Protein AF-A0A966UNW1-F1 (afdb_monomer_lite)

Sequence (67 aa):
MNGINKTSTPCVSVCEYDATQIEAVPDHIEKVCVGCGRSSSEITEWSTATKDRKREIVKAAKIRRKR

pLDDT: mean 81.83, std 14.3, range [35.81, 92.75]

Structure (mmCIF, N/CA/C/O backbone):
data_AF-A0A966UNW1-F1
#
_entry.id   AF-A0A966UNW1-F1
#
loop_
_atom_site.group_PDB
_atom_site.id
_atom_site.type_symbol
_atom_site.label_atom_id
_atom_site.label_alt_id
_atom_site.label_comp_id
_atom_site.label_asym_id
_atom_site.label_entity_id
_atom_site.label_seq_id
_atom_site.pdbx_PDB_ins_code
_atom_site.Cartn_x
_atom_site.Cartn_y
_atom_site.Cartn_z
_atom_site.occupancy
_atom_site.B_iso_or_equiv
_atom_site.auth_seq_id
_atom_site.auth_comp_id
_atom_site.auth_asym_id
_atom_site.auth_atom_id
_atom_site.pdbx_PDB_model_num
ATOM 1 N N . MET A 1 1 ? -23.894 -1.396 18.361 1.00 40.00 1 MET A N 1
ATOM 2 C CA . MET A 1 1 ? -22.502 -1.190 17.895 1.00 40.00 1 MET A CA 1
ATOM 3 C C . MET A 1 1 ? -22.571 -0.529 16.525 1.00 40.00 1 MET A C 1
ATOM 5 O O . MET A 1 1 ? -23.072 -1.142 15.593 1.00 40.00 1 MET A O 1
ATOM 9 N N . ASN A 1 2 ? -22.217 0.758 16.447 1.00 35.81 2 ASN A N 1
ATOM 10 C CA . ASN A 1 2 ? -22.490 1.626 15.295 1.00 35.81 2 ASN A CA 1
ATOM 11 C C . ASN A 1 2 ? -21.668 1.239 14.057 1.00 35.81 2 ASN A C 1
ATOM 13 O O . ASN A 1 2 ? -20.445 1.127 14.119 1.00 35.81 2 ASN A O 1
ATOM 17 N N . GLY A 1 3 ? -22.370 1.053 12.935 1.00 40.50 3 GLY A N 1
ATOM 18 C CA . GLY A 1 3 ? -21.831 0.659 11.637 1.00 40.50 3 GLY A CA 1
ATOM 19 C C . GLY A 1 3 ? -20.891 1.710 11.060 1.00 40.50 3 GLY A C 1
ATOM 20 O O . GLY A 1 3 ? -21.307 2.702 10.464 1.00 40.50 3 GLY A O 1
ATOM 21 N N . ILE A 1 4 ? -19.594 1.473 11.223 1.00 47.66 4 ILE A N 1
ATOM 22 C CA . ILE A 1 4 ? -18.544 2.200 10.522 1.00 47.66 4 ILE A CA 1
ATOM 23 C C . ILE A 1 4 ? -18.678 1.852 9.037 1.00 47.66 4 ILE A C 1
ATOM 25 O O . ILE A 1 4 ? -18.476 0.703 8.652 1.00 47.66 4 ILE A O 1
ATOM 29 N N . ASN A 1 5 ? -19.018 2.855 8.219 1.00 47.25 5 ASN A N 1
ATOM 30 C CA . ASN A 1 5 ? -18.838 2.869 6.765 1.00 47.25 5 ASN A CA 1
ATOM 31 C C . ASN A 1 5 ? -17.547 2.111 6.400 1.00 47.25 5 ASN A C 1
ATOM 33 O O . ASN A 1 5 ? -16.450 2.620 6.646 1.00 47.25 5 ASN A O 1
ATOM 37 N N . LYS A 1 6 ? -17.679 0.877 5.890 1.00 50.12 6 LYS A N 1
ATOM 38 C CA . LYS A 1 6 ? -16.551 0.008 5.534 1.00 50.12 6 LYS A CA 1
ATOM 39 C C . LYS A 1 6 ? -15.828 0.622 4.339 1.00 50.12 6 LYS A C 1
ATOM 41 O O . LYS A 1 6 ? -16.133 0.316 3.191 1.00 50.12 6 LYS A O 1
ATOM 46 N N . THR A 1 7 ? -14.845 1.479 4.591 1.00 56.28 7 THR A N 1
ATOM 47 C CA . THR A 1 7 ? -13.785 1.708 3.610 1.00 56.28 7 THR A CA 1
ATOM 48 C C . THR A 1 7 ? -12.990 0.406 3.554 1.00 56.28 7 THR A C 1
ATOM 50 O O . THR A 1 7 ? -12.139 0.165 4.410 1.00 56.28 7 THR A O 1
ATOM 53 N N . SER A 1 8 ? -13.349 -0.486 2.627 1.00 71.25 8 SER A N 1
ATOM 54 C CA . SER A 1 8 ? -12.668 -1.771 2.459 1.00 71.25 8 SER A CA 1
ATOM 55 C C . SER A 1 8 ? -11.173 -1.532 2.293 1.00 71.25 8 SER A C 1
ATOM 57 O O . SER A 1 8 ? -10.755 -0.645 1.541 1.00 71.25 8 SER A O 1
ATOM 59 N N . THR A 1 9 ? -10.366 -2.293 3.029 1.00 70.81 9 THR A N 1
ATOM 60 C CA . THR A 1 9 ? -8.917 -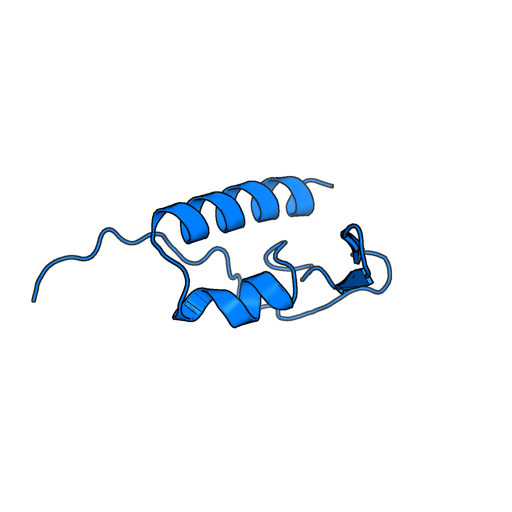2.219 2.883 1.00 70.81 9 THR A CA 1
ATOM 61 C C . THR A 1 9 ? -8.576 -2.648 1.450 1.00 70.81 9 THR A C 1
ATOM 63 O O . THR A 1 9 ? -9.113 -3.641 0.964 1.00 70.81 9 THR A O 1
ATOM 66 N N . PRO A 1 10 ? -7.707 -1.923 0.728 1.00 80.31 10 PRO A N 1
ATOM 67 C CA . PRO A 1 10 ? -7.303 -2.312 -0.626 1.00 80.31 10 PRO A CA 1
ATOM 68 C C . PRO A 1 10 ? -6.295 -3.480 -0.610 1.00 80.31 10 PRO A C 1
ATOM 70 O O . PRO A 1 10 ? -5.703 -3.801 -1.635 1.00 80.31 10 PRO A O 1
ATOM 73 N N . CYS A 1 11 ? -6.043 -4.069 0.563 1.00 86.44 11 CYS A N 1
ATOM 74 C CA . CYS A 1 11 ? -5.078 -5.139 0.745 1.00 86.44 11 CYS A CA 1
ATOM 75 C C . CYS A 1 11 ? -5.616 -6.440 0.143 1.00 86.44 11 CYS A C 1
ATOM 77 O O . CYS A 1 11 ? -6.753 -6.819 0.411 1.00 86.44 11 CYS A O 1
ATOM 79 N N . VAL A 1 12 ? -4.775 -7.130 -0.624 1.00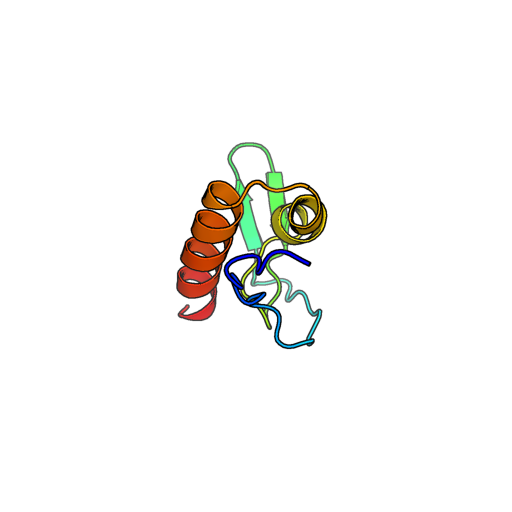 85.19 12 VAL A N 1
ATOM 80 C CA . VAL A 1 12 ? -5.069 -8.447 -1.216 1.00 85.19 12 VAL A CA 1
ATOM 81 C C . VAL A 1 12 ? -4.285 -9.577 -0.536 1.00 85.19 12 VAL A C 1
ATOM 83 O O . VAL A 1 12 ? -4.171 -10.665 -1.083 1.00 85.19 12 VAL A O 1
ATOM 86 N N . SER A 1 13 ? -3.722 -9.310 0.647 1.00 84.00 13 SER A N 1
ATOM 87 C CA . SER A 1 13 ? -2.924 -10.255 1.447 1.00 84.00 13 SER A CA 1
ATOM 88 C C . SER A 1 13 ? -1.660 -10.796 0.763 1.00 84.00 13 SER A C 1
ATOM 90 O O . SER A 1 13 ? -1.131 -11.824 1.171 1.00 84.00 13 SER A O 1
ATOM 92 N N . VAL A 1 14 ? -1.138 -10.074 -0.232 1.00 78.38 14 VAL A N 1
ATOM 93 C CA . VAL A 1 14 ? 0.166 -10.327 -0.862 1.00 78.38 14 VAL A CA 1
ATOM 94 C C . VAL A 1 14 ? 1.080 -9.164 -0.487 1.00 78.38 14 VAL A C 1
ATOM 96 O O . VAL A 1 14 ? 1.027 -8.100 -1.105 1.00 78.38 14 VAL A O 1
ATOM 99 N N . CYS A 1 15 ? 1.837 -9.323 0.600 1.00 81.81 15 CYS A N 1
ATOM 100 C CA . CYS A 1 15 ? 2.781 -8.309 1.067 1.00 81.81 15 CYS A CA 1
ATOM 101 C C . CYS A 1 15 ? 4.144 -8.553 0.419 1.00 81.81 15 CYS A C 1
ATOM 103 O O . CYS A 1 15 ? 4.993 -9.241 0.978 1.00 81.81 15 CYS A O 1
ATOM 105 N N . GLU A 1 16 ? 4.324 -8.007 -0.779 1.00 87.38 16 GLU A N 1
ATOM 106 C CA . GLU A 1 16 ? 5.574 -8.096 -1.528 1.00 87.38 16 GLU A CA 1
ATOM 107 C C . GLU A 1 16 ? 5.951 -6.720 -2.086 1.00 87.38 16 GLU A C 1
ATOM 109 O O . GLU A 1 16 ? 5.079 -5.936 -2.476 1.00 87.38 16 GLU A O 1
ATOM 114 N N . TYR A 1 17 ? 7.249 -6.427 -2.079 1.00 86.00 17 TYR A N 1
ATOM 115 C CA . TYR A 1 17 ? 7.839 -5.213 -2.628 1.00 86.00 17 TYR A CA 1
ATOM 116 C C . TYR A 1 17 ? 8.824 -5.625 -3.714 1.00 86.00 17 TYR A C 1
ATOM 118 O O . TYR A 1 17 ? 9.808 -6.301 -3.418 1.00 86.00 17 TYR A O 1
ATOM 126 N N . ASP A 1 18 ? 8.572 -5.203 -4.945 1.00 79.88 18 ASP A N 1
ATOM 127 C CA . ASP A 1 18 ? 9.523 -5.381 -6.035 1.00 79.88 18 ASP A CA 1
ATOM 128 C C . ASP A 1 18 ? 10.484 -4.184 -6.096 1.00 79.88 18 ASP A C 1
ATOM 130 O O . ASP A 1 18 ? 10.101 -3.051 -5.794 1.00 79.88 18 ASP A O 1
ATOM 134 N N . ALA A 1 19 ? 11.739 -4.420 -6.485 1.00 76.38 19 ALA A N 1
ATOM 135 C CA . ALA A 1 19 ? 12.763 -3.373 -6.542 1.00 76.38 19 ALA A CA 1
ATOM 136 C C . ALA A 1 19 ? 12.453 -2.272 -7.578 1.00 76.38 19 ALA A C 1
ATOM 138 O O . ALA A 1 19 ? 13.000 -1.174 -7.481 1.00 76.38 19 ALA A O 1
ATOM 139 N N . THR A 1 20 ? 11.570 -2.542 -8.544 1.00 79.50 20 THR A N 1
ATOM 140 C CA . THR A 1 20 ? 11.113 -1.573 -9.552 1.00 79.50 20 THR A CA 1
ATOM 141 C C . THR A 1 20 ? 9.895 -0.765 -9.097 1.00 79.50 20 THR A C 1
ATOM 143 O O . THR A 1 20 ? 9.625 0.311 -9.632 1.00 79.50 20 THR A O 1
ATOM 146 N N . GLN A 1 21 ? 9.165 -1.247 -8.089 1.00 78.31 21 GLN A N 1
ATOM 147 C CA . GLN A 1 21 ? 7.943 -0.628 -7.575 1.00 78.31 21 GLN A CA 1
ATOM 148 C C . GLN A 1 21 ? 8.300 0.318 -6.432 1.00 78.31 21 GLN A C 1
ATOM 150 O O . GLN A 1 21 ? 8.069 0.054 -5.252 1.00 78.31 21 GLN A O 1
ATOM 155 N N . ILE A 1 22 ? 8.901 1.437 -6.819 1.00 82.44 22 ILE A N 1
ATOM 156 C CA . ILE A 1 22 ? 9.334 2.495 -5.918 1.00 82.44 22 ILE A CA 1
ATOM 157 C C . ILE A 1 22 ? 8.667 3.826 -6.269 1.00 82.44 22 ILE A C 1
ATOM 159 O O . ILE A 1 22 ? 8.446 4.148 -7.436 1.00 82.44 22 ILE A O 1
ATOM 163 N N . GLU A 1 23 ? 8.332 4.606 -5.248 1.00 81.94 23 GLU A N 1
ATOM 164 C CA . GLU A 1 23 ? 7.768 5.943 -5.384 1.00 81.94 23 GLU A CA 1
ATOM 165 C C . GLU A 1 23 ? 8.809 6.981 -4.974 1.00 81.94 23 GLU A C 1
ATOM 167 O O . GLU A 1 23 ? 9.381 6.907 -3.885 1.00 81.94 23 GLU A O 1
ATOM 172 N N . ALA A 1 24 ? 9.064 7.938 -5.868 1.00 81.75 24 ALA A N 1
ATOM 173 C CA . ALA A 1 24 ? 9.914 9.081 -5.579 1.00 81.75 24 ALA A CA 1
ATOM 174 C C . ALA A 1 24 ? 9.111 10.110 -4.778 1.00 81.75 24 ALA A C 1
ATOM 176 O O . ALA A 1 24 ? 8.233 10.787 -5.316 1.00 81.75 24 ALA A O 1
ATOM 177 N N . VAL A 1 25 ? 9.407 10.193 -3.487 1.00 77.12 25 VAL A N 1
ATOM 178 C CA . VAL A 1 25 ? 8.895 11.209 -2.564 1.00 77.12 25 VAL A CA 1
ATOM 179 C C . VAL A 1 25 ? 9.973 12.304 -2.470 1.00 77.12 25 VAL A C 1
ATOM 181 O O . VAL A 1 25 ? 11.145 11.986 -2.679 1.00 77.12 25 VAL A O 1
ATOM 184 N N . PRO A 1 26 ? 9.639 13.588 -2.216 1.00 81.25 26 PRO A N 1
ATOM 185 C CA . PRO A 1 26 ? 10.617 14.683 -2.278 1.00 81.25 26 PRO A CA 1
ATOM 186 C C . PRO A 1 26 ? 11.929 14.453 -1.510 1.00 81.25 26 PRO A C 1
ATOM 188 O O . PRO A 1 26 ? 12.971 14.917 -1.966 1.00 81.25 26 PRO A O 1
ATOM 191 N N . ASP A 1 27 ? 11.887 13.697 -0.408 1.00 82.88 27 ASP A N 1
ATOM 192 C CA . ASP A 1 27 ? 13.030 13.487 0.490 1.00 82.88 27 ASP A CA 1
ATOM 193 C C . ASP A 1 27 ? 13.602 12.055 0.472 1.00 82.88 27 ASP A C 1
ATOM 195 O O . ASP A 1 27 ? 14.714 11.825 0.952 1.00 82.88 27 ASP A O 1
ATOM 199 N N . HIS A 1 28 ? 12.876 11.071 -0.070 1.00 84.31 28 HIS A N 1
ATOM 200 C CA . HIS A 1 28 ? 13.294 9.664 -0.062 1.00 84.31 28 HIS A CA 1
ATOM 201 C C . HIS A 1 28 ? 12.529 8.806 -1.074 1.00 84.31 28 HIS A C 1
ATOM 203 O O . HIS A 1 28 ? 11.512 9.198 -1.641 1.00 84.31 28 HIS A O 1
ATOM 209 N N . ILE A 1 29 ? 13.023 7.588 -1.290 1.00 86.88 29 ILE A N 1
ATOM 210 C CA . ILE A 1 29 ? 12.342 6.577 -2.097 1.00 86.88 29 ILE A CA 1
ATOM 211 C C . ILE A 1 29 ? 11.526 5.662 -1.184 1.00 86.88 29 ILE A C 1
ATOM 213 O O . ILE A 1 29 ? 12.065 5.079 -0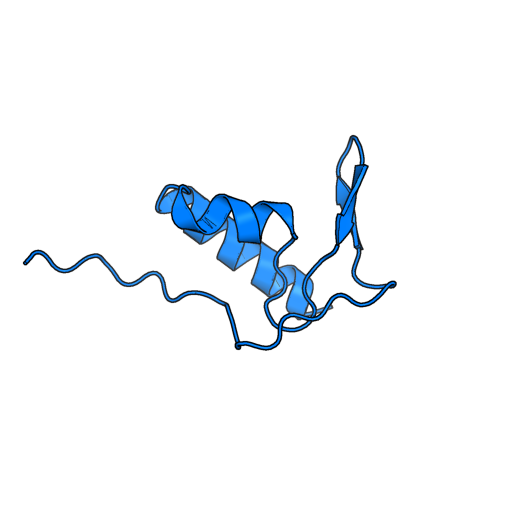.241 1.00 86.88 29 ILE A O 1
ATOM 217 N N . GLU A 1 30 ? 10.242 5.481 -1.490 1.00 89.12 30 GLU A N 1
ATOM 218 C CA . GLU A 1 30 ? 9.386 4.526 -0.786 1.00 89.12 30 GLU A CA 1
ATOM 219 C C . GLU A 1 30 ? 9.122 3.273 -1.604 1.00 89.12 30 GLU A C 1
ATOM 221 O O . GLU A 1 30 ? 8.862 3.326 -2.802 1.00 89.12 30 GLU A O 1
ATOM 226 N N . LYS A 1 31 ? 9.134 2.122 -0.931 1.00 90.12 31 LYS A N 1
ATOM 227 C CA . LYS A 1 31 ? 8.725 0.857 -1.539 1.00 90.12 31 LYS A CA 1
ATOM 228 C C . LYS A 1 31 ? 7.208 0.812 -1.647 1.00 90.12 31 LYS A C 1
ATOM 230 O O . LYS A 1 31 ? 6.509 1.059 -0.660 1.00 90.12 31 LYS A O 1
ATOM 235 N N . VAL A 1 32 ? 6.716 0.447 -2.823 1.00 90.81 32 VAL A N 1
ATOM 236 C CA . VAL A 1 32 ? 5.299 0.250 -3.116 1.00 90.81 32 VAL A CA 1
ATOM 237 C C . VAL A 1 32 ? 5.003 -1.241 -3.141 1.00 90.81 32 VAL A C 1
ATOM 239 O O . VAL A 1 32 ? 5.685 -2.031 -3.788 1.00 90.81 32 VAL A O 1
ATOM 242 N N . CYS A 1 33 ? 3.983 -1.641 -2.393 1.00 91.88 33 CYS A N 1
ATOM 243 C CA . CYS A 1 33 ? 3.535 -3.019 -2.343 1.00 91.88 33 CYS A CA 1
ATOM 244 C C . CYS A 1 33 ? 2.891 -3.408 -3.677 1.00 91.88 33 CYS A C 1
ATOM 246 O O . CYS A 1 33 ? 1.885 -2.813 -4.067 1.00 91.88 33 CYS A O 1
ATOM 248 N N . VAL A 1 34 ? 3.400 -4.452 -4.329 1.00 89.00 34 VAL A N 1
ATOM 249 C CA . VAL A 1 34 ? 2.928 -4.884 -5.657 1.00 89.00 34 VAL A CA 1
ATOM 250 C C . VAL A 1 34 ? 1.500 -5.434 -5.630 1.00 89.00 34 VAL A C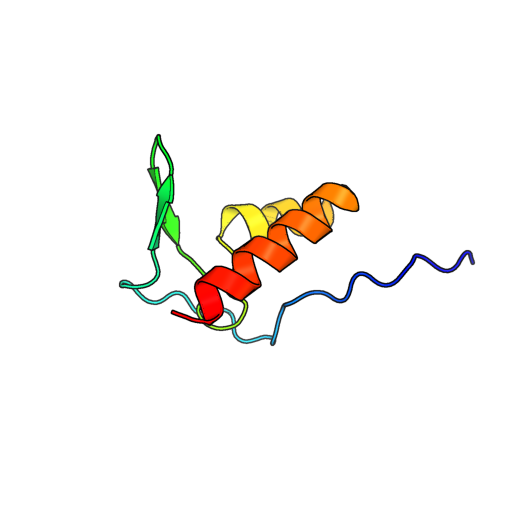 1
ATOM 252 O O . VAL A 1 34 ? 0.752 -5.308 -6.596 1.00 89.00 34 VAL A O 1
ATOM 255 N N . GLY A 1 35 ? 1.077 -6.002 -4.495 1.00 88.81 35 GLY A N 1
ATOM 256 C CA . GLY A 1 35 ? -0.270 -6.546 -4.338 1.00 88.81 35 GLY A CA 1
ATOM 257 C C . GLY A 1 35 ? -1.336 -5.458 -4.203 1.00 88.81 35 GLY A C 1
ATOM 258 O O . GLY A 1 35 ? -2.359 -5.481 -4.890 1.00 88.81 35 GLY A O 1
ATOM 259 N N . CYS A 1 36 ? -1.116 -4.503 -3.294 1.00 90.50 36 CYS A N 1
ATOM 260 C CA . CYS A 1 36 ? -2.131 -3.509 -2.932 1.00 90.50 36 CYS A CA 1
ATOM 261 C C . CYS A 1 36 ? -1.876 -2.095 -3.467 1.00 90.50 36 CYS A C 1
ATOM 263 O O . CYS A 1 36 ? -2.773 -1.263 -3.360 1.00 90.50 36 CYS A O 1
ATOM 265 N N . GLY A 1 37 ? -0.698 -1.818 -4.036 1.00 89.69 37 GLY A N 1
ATOM 266 C CA . GLY A 1 37 ? -0.302 -0.524 -4.607 1.00 89.69 37 GLY A CA 1
ATOM 267 C C . GLY A 1 37 ? 0.028 0.565 -3.582 1.00 89.69 37 GLY A C 1
ATOM 268 O O . GLY A 1 37 ? 0.181 1.730 -3.948 1.00 89.69 37 GLY A O 1
ATOM 269 N N . ARG A 1 38 ? 0.093 0.226 -2.292 1.00 92.12 38 ARG A N 1
ATOM 270 C CA . ARG A 1 38 ? 0.359 1.186 -1.210 1.00 92.12 38 ARG A CA 1
ATOM 271 C C . ARG A 1 38 ? 1.839 1.280 -0.904 1.00 92.12 38 ARG A C 1
ATOM 273 O O . ARG A 1 38 ? 2.527 0.263 -0.966 1.00 92.12 38 ARG A O 1
ATOM 280 N N . SER A 1 39 ? 2.301 2.455 -0.506 1.00 92.06 39 SER A N 1
ATOM 281 C CA . SER A 1 39 ? 3.656 2.610 0.010 1.00 92.06 39 SER A CA 1
ATOM 282 C C . SER A 1 39 ? 3.799 2.009 1.415 1.00 92.06 39 SER A C 1
ATOM 284 O O . SER A 1 39 ? 2.814 1.820 2.139 1.00 92.06 39 SER A O 1
ATOM 286 N N . SER A 1 40 ? 5.033 1.712 1.826 1.00 89.88 40 SER A N 1
ATOM 287 C CA . SER A 1 40 ? 5.330 1.223 3.181 1.00 89.88 40 SER A CA 1
ATOM 288 C C . SER A 1 40 ? 4.819 2.173 4.276 1.00 89.88 40 SER A C 1
ATOM 290 O O . SER A 1 40 ? 4.285 1.720 5.295 1.00 89.88 40 SER A O 1
ATOM 292 N N . SER A 1 41 ? 4.926 3.487 4.068 1.00 91.00 41 SER A N 1
ATOM 293 C CA . SER A 1 41 ? 4.413 4.485 5.012 1.00 91.00 41 SER A CA 1
ATOM 294 C C . SER A 1 41 ? 2.892 4.483 5.054 1.00 91.00 41 SER A C 1
ATOM 296 O O . SER A 1 41 ? 2.315 4.425 6.135 1.00 91.00 41 SER A O 1
ATOM 298 N N . GLU A 1 42 ? 2.221 4.411 3.903 1.00 91.94 42 GLU A N 1
ATOM 299 C CA . GLU A 1 42 ? 0.759 4.307 3.841 1.00 91.94 42 GLU A CA 1
ATOM 300 C C . GLU A 1 42 ? 0.228 3.030 4.512 1.00 91.94 42 GLU A C 1
ATOM 302 O O . GLU A 1 42 ? -0.879 3.033 5.058 1.00 91.94 42 GLU A O 1
ATOM 307 N N . ILE A 1 43 ? 0.965 1.918 4.434 1.00 90.75 43 ILE A N 1
ATOM 308 C CA . ILE A 1 43 ? 0.621 0.660 5.116 1.00 90.75 43 ILE A CA 1
ATOM 309 C C . ILE A 1 43 ? 0.712 0.850 6.630 1.00 90.75 43 ILE A C 1
ATOM 311 O O . ILE A 1 43 ? -0.230 0.497 7.343 1.00 90.75 43 ILE A O 1
ATOM 315 N N . THR A 1 44 ? 1.799 1.462 7.099 1.00 90.75 44 THR A N 1
ATOM 316 C CA . THR A 1 44 ? 2.047 1.727 8.524 1.00 90.75 44 THR A CA 1
ATOM 317 C C . THR A 1 44 ? 1.037 2.730 9.096 1.00 90.75 44 THR A C 1
ATOM 319 O O . THR A 1 44 ? 0.499 2.527 10.181 1.00 90.75 44 THR A O 1
ATOM 322 N N . GLU A 1 45 ? 0.701 3.770 8.331 1.00 92.19 45 GLU A N 1
ATOM 323 C CA . GLU A 1 45 ? -0.248 4.830 8.696 1.00 92.19 45 GLU A CA 1
ATOM 324 C C . GLU A 1 45 ? -1.709 4.339 8.718 1.00 92.19 45 GLU A C 1
ATOM 326 O O . GLU A 1 45 ? -2.576 4.962 9.325 1.00 92.19 45 GLU A O 1
ATOM 331 N N . TRP A 1 46 ? -2.044 3.216 8.069 1.00 90.56 46 TRP A N 1
ATOM 332 C CA . TRP A 1 46 ? -3.445 2.831 7.853 1.00 90.56 46 TRP A CA 1
ATOM 333 C C . TRP A 1 46 ? -4.275 2.702 9.133 1.00 90.56 46 TRP A C 1
ATOM 335 O O . TRP A 1 46 ? -5.465 3.026 9.132 1.00 90.56 46 TRP A O 1
ATOM 345 N N . SER A 1 47 ? -3.693 2.177 10.209 1.00 88.19 47 SER A N 1
ATOM 346 C CA . SER A 1 47 ? -4.416 1.951 11.464 1.00 88.19 47 SER A CA 1
ATOM 347 C C . SER A 1 47 ? -4.847 3.270 12.112 1.00 88.19 47 SER A C 1
ATOM 349 O O . SER A 1 47 ? -5.955 3.344 12.645 1.00 88.19 47 SER A O 1
ATOM 351 N N . THR A 1 48 ? -4.034 4.318 11.977 1.00 92.50 48 THR A N 1
ATOM 352 C CA . THR A 1 48 ? -4.230 5.641 12.586 1.00 92.50 48 THR A CA 1
ATOM 353 C C . THR A 1 48 ? -4.802 6.682 11.620 1.00 92.50 48 THR A C 1
ATOM 355 O O . THR A 1 48 ? -5.323 7.704 12.061 1.00 92.50 48 THR A O 1
ATOM 358 N N . ALA A 1 49 ? -4.787 6.414 10.311 1.00 91.75 49 ALA A N 1
ATOM 359 C CA . ALA A 1 49 ? -5.298 7.321 9.292 1.00 91.75 49 ALA A CA 1
ATOM 360 C C . ALA A 1 49 ? -6.801 7.621 9.448 1.00 91.75 49 ALA A C 1
ATOM 362 O O . ALA A 1 49 ? -7.639 6.732 9.682 1.00 91.75 49 ALA A O 1
ATOM 363 N N . THR A 1 50 ? -7.152 8.890 9.223 1.00 92.75 50 THR A N 1
ATOM 364 C CA . THR A 1 50 ? -8.539 9.369 9.165 1.00 92.75 50 THR A CA 1
ATOM 365 C C . THR A 1 50 ? -9.280 8.775 7.965 1.00 92.75 50 THR A C 1
ATOM 367 O O . THR A 1 50 ? -8.680 8.249 7.028 1.00 92.75 50 THR A O 1
ATOM 370 N N . LYS A 1 51 ? -10.617 8.844 7.953 1.00 90.19 51 LYS A N 1
ATOM 371 C CA . LYS A 1 51 ? -11.413 8.299 6.837 1.00 90.19 51 LYS A CA 1
ATOM 372 C C . LYS A 1 51 ? -11.062 8.940 5.495 1.00 90.19 51 LYS A C 1
ATOM 374 O O . LYS A 1 51 ? -10.996 8.224 4.498 1.00 90.19 51 LYS A O 1
ATOM 379 N N . ASP A 1 52 ? -10.842 10.249 5.468 1.00 91.88 52 ASP A N 1
ATOM 380 C CA . ASP A 1 52 ? -10.508 10.962 4.235 1.00 91.88 52 ASP A CA 1
ATOM 381 C C . ASP A 1 52 ? -9.112 10.598 3.749 1.00 91.88 52 ASP A C 1
ATOM 383 O O . ASP A 1 52 ? -8.950 10.205 2.594 1.00 91.88 52 ASP A O 1
ATOM 387 N N . ARG A 1 53 ? -8.149 10.516 4.668 1.00 92.69 53 ARG A N 1
ATOM 388 C CA . ARG A 1 53 ? -6.806 10.035 4.360 1.00 92.69 53 ARG A CA 1
ATOM 389 C C . ARG A 1 53 ? -6.801 8.600 3.827 1.00 92.69 53 ARG A C 1
ATOM 391 O O . ARG A 1 53 ? -6.170 8.296 2.819 1.00 92.69 53 ARG A O 1
ATOM 398 N N . LYS A 1 54 ? -7.601 7.710 4.420 1.00 92.00 54 LYS A N 1
ATOM 399 C CA . LYS A 1 54 ? -7.797 6.340 3.915 1.00 92.00 54 LYS A CA 1
ATOM 400 C C . LYS A 1 54 ? -8.335 6.318 2.483 1.00 92.00 54 LYS A C 1
ATOM 402 O O . LYS A 1 54 ? -7.932 5.463 1.696 1.00 92.00 54 LYS A O 1
ATOM 407 N N . ARG A 1 55 ? -9.238 7.238 2.125 1.00 92.12 55 ARG A N 1
ATOM 408 C CA . ARG A 1 55 ? -9.774 7.351 0.757 1.00 92.12 55 ARG A CA 1
ATOM 409 C C . ARG A 1 55 ? -8.705 7.814 -0.227 1.00 92.12 55 ARG A C 1
ATOM 411 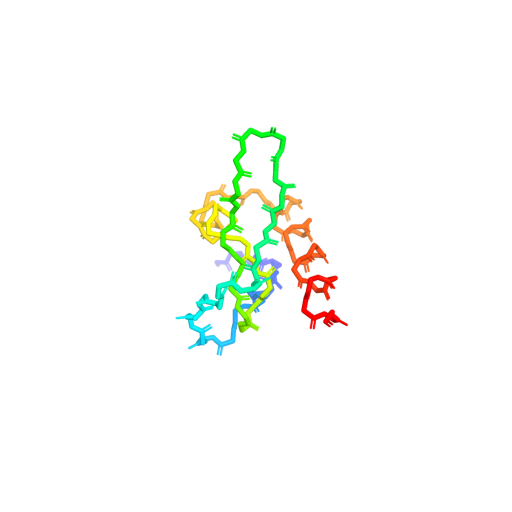O O . ARG A 1 55 ? -8.659 7.281 -1.332 1.00 92.12 55 ARG A O 1
ATOM 418 N N . GLU A 1 56 ? -7.865 8.768 0.160 1.00 92.62 56 GLU A N 1
ATOM 419 C CA . GLU A 1 56 ? -6.733 9.228 -0.653 1.00 92.62 56 GLU A CA 1
ATOM 420 C C . GLU A 1 56 ? -5.747 8.098 -0.922 1.00 92.62 56 GLU A C 1
ATOM 422 O O . GLU A 1 56 ? -5.458 7.818 -2.082 1.00 92.62 56 GLU A O 1
ATOM 427 N N . ILE A 1 57 ? -5.338 7.376 0.126 1.00 91.69 57 ILE A N 1
ATOM 428 C CA . ILE A 1 57 ? -4.432 6.230 0.006 1.00 91.69 57 ILE A CA 1
ATOM 429 C C . ILE A 1 57 ? -5.012 5.180 -0.950 1.00 91.69 57 ILE A C 1
ATOM 431 O O . ILE A 1 57 ? -4.323 4.689 -1.838 1.00 91.69 57 ILE A O 1
ATOM 435 N N . VAL A 1 58 ? -6.304 4.851 -0.830 1.00 91.38 58 VAL A N 1
ATOM 436 C CA . VAL A 1 58 ? -6.960 3.896 -1.740 1.00 91.38 58 VAL A CA 1
ATOM 437 C C . VAL A 1 58 ? -6.983 4.406 -3.185 1.00 91.38 58 VAL A C 1
ATOM 439 O O . VAL A 1 58 ? -6.828 3.610 -4.112 1.00 91.38 58 VAL A O 1
ATOM 442 N N . LYS A 1 59 ? -7.194 5.709 -3.408 1.00 90.88 59 LYS A N 1
ATOM 443 C CA . LYS A 1 59 ? -7.159 6.305 -4.752 1.00 90.88 59 LYS A CA 1
ATOM 444 C C . LYS A 1 59 ? -5.750 6.243 -5.344 1.00 90.88 59 LYS A C 1
ATOM 446 O O . LYS A 1 59 ? -5.610 5.761 -6.465 1.00 90.88 59 LYS A O 1
ATOM 451 N N . ALA A 1 60 ? -4.736 6.664 -4.590 1.00 90.06 60 ALA A N 1
ATOM 452 C CA . ALA A 1 60 ? -3.338 6.630 -5.012 1.00 90.06 60 ALA A CA 1
ATOM 453 C C . ALA A 1 60 ? -2.893 5.195 -5.328 1.00 90.06 60 ALA A C 1
ATOM 455 O O . ALA A 1 60 ? -2.411 4.915 -6.425 1.00 90.06 60 ALA A O 1
ATOM 456 N N . ALA A 1 61 ? -3.192 4.252 -4.435 1.00 89.88 61 ALA A N 1
ATOM 457 C CA . ALA A 1 61 ? -2.842 2.850 -4.607 1.00 89.88 61 ALA A CA 1
ATOM 458 C C . ALA A 1 61 ? -3.462 2.211 -5.862 1.00 89.88 61 ALA A C 1
ATOM 460 O O . ALA A 1 61 ? -2.811 1.437 -6.564 1.00 89.88 61 ALA A O 1
ATOM 461 N N . LYS A 1 62 ? -4.704 2.581 -6.209 1.00 88.62 62 LYS A N 1
ATOM 462 C CA . LYS A 1 62 ? -5.348 2.146 -7.462 1.00 88.62 62 LYS A CA 1
ATOM 463 C C . LYS A 1 62 ? -4.652 2.680 -8.710 1.00 88.62 62 LYS A C 1
ATOM 465 O O . LYS A 1 62 ? -4.667 1.993 -9.728 1.00 88.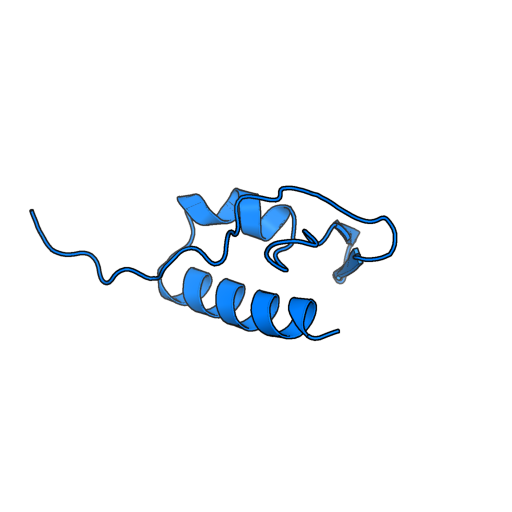62 62 LYS A O 1
ATOM 470 N N . ILE A 1 63 ? -4.103 3.892 -8.655 1.00 87.50 63 ILE A N 1
ATOM 471 C CA . ILE A 1 63 ? -3.356 4.480 -9.772 1.00 87.50 63 ILE A CA 1
ATOM 472 C C . ILE A 1 63 ? -2.036 3.726 -9.948 1.00 87.50 63 ILE A C 1
ATOM 474 O O . ILE A 1 63 ? -1.742 3.294 -11.057 1.00 87.50 63 ILE A O 1
ATOM 478 N N . ARG A 1 64 ? -1.296 3.484 -8.856 1.00 87.31 64 ARG A N 1
ATOM 479 C CA . ARG A 1 64 ? -0.012 2.762 -8.895 1.00 87.31 64 ARG A CA 1
ATOM 480 C C . ARG A 1 64 ? -0.169 1.322 -9.395 1.00 87.31 64 ARG A C 1
ATOM 482 O O . ARG A 1 64 ? 0.610 0.887 -10.229 1.00 87.31 64 ARG A O 1
ATOM 489 N N . ARG A 1 65 ? -1.231 0.620 -8.979 1.00 81.19 65 ARG A N 1
ATOM 490 C CA . ARG A 1 65 ? -1.527 -0.759 -9.419 1.00 81.19 65 ARG A CA 1
ATOM 491 C C . ARG A 1 65 ? -1.859 -0.892 -10.916 1.00 81.19 65 ARG A C 1
ATOM 493 O O . ARG A 1 65 ? -1.803 -1.992 -11.447 1.00 81.19 65 ARG A O 1
ATOM 500 N N . LYS A 1 66 ? -2.276 0.185 -11.591 1.00 66.88 66 LYS A N 1
ATOM 501 C CA . LYS A 1 66 ? -2.609 0.164 -13.030 1.00 66.88 66 LYS A CA 1
ATOM 502 C C . LYS A 1 66 ? -1.392 0.356 -13.950 1.00 66.88 66 LYS A C 1
ATOM 504 O O . LYS A 1 66 ? -1.589 0.420 -15.161 1.00 66.88 66 LYS A O 1
ATOM 509 N N . ARG A 1 67 ? -0.197 0.523 -13.385 1.00 57.47 67 ARG A N 1
ATOM 510 C CA . ARG A 1 67 ? 1.055 0.777 -14.100 1.00 57.47 67 ARG A CA 1
ATOM 511 C C . ARG A 1 67 ? 1.777 -0.527 -14.401 1.00 57.47 67 ARG A C 1
ATOM 513 O O . ARG A 1 67 ? 2.352 -0.597 -15.504 1.00 57.47 67 ARG A O 1
#

Radius of gyration: 12.51 Å; chains: 1; bounding box: 36×25×32 Å

Secondary structure (DSSP, 8-state):
------------S---EEEEEEEEETTEEEEEETTT--BHHHHHHTTT--HHHHHHHHHHHHHHTT-

Foldseek 3Di:
DDDDPCPDQLAPPQADFDPVQWDDDPVDIFTAGQRRQATPVCVVCVVVDDPVRSVVRNVNSVVSNVD